Protein AF-A0A7L5DNB0-F1 (afdb_monomer_lite)

Foldseek 3Di:
DDPPDPQDPVNVVVVLVPDDPVVVVVVVVVVVVVVVVPPDDCPPVNVVVPDDDDDPVRVVVVVVVVVVVVVVVVD

Organism: NCBI:txid2728024

Radius of gyration: 26.68 Å; chains: 1; bounding box: 66×30×52 Å

Secondary structure (DSSP, 8-state):
--------HHHHHHHHHTS-HHHHHHHHHHHHHHHHHTSPP--HHHHHHTS----HHHHHHHHHHHHHHHHHHT-

Structure (mmCIF, N/CA/C/O backbone):
data_AF-A0A7L5DNB0-F1
#
_entry.id   AF-A0A7L5DNB0-F1
#
loop_
_atom_site.group_PDB
_atom_site.id
_atom_site.type_symbol
_atom_site.label_atom_id
_atom_site.label_alt_id
_atom_site.label_comp_id
_atom_site.label_asym_id
_atom_site.label_entity_id
_atom_site.label_seq_id
_atom_site.pdbx_PDB_ins_code
_atom_site.Cartn_x
_atom_site.Cartn_y
_atom_site.Cartn_z
_atom_site.occupancy
_atom_site.B_iso_or_equiv
_atom_site.auth_seq_id
_atom_site.auth_comp_id
_atom_site.auth_asym_id
_atom_site.auth_atom_id
_atom_site.pdbx_PDB_model_num
ATOM 1 N N . MET A 1 1 ? -21.086 -22.408 27.943 1.00 39.22 1 MET A N 1
ATOM 2 C CA . MET A 1 1 ? -22.337 -21.772 27.478 1.00 39.22 1 MET A CA 1
ATOM 3 C C . MET A 1 1 ? -21.946 -20.785 26.392 1.00 39.22 1 MET A C 1
ATOM 5 O O . MET A 1 1 ? -21.328 -19.779 26.708 1.00 39.22 1 MET A O 1
ATOM 9 N N . GLN A 1 2 ? -22.166 -21.126 25.125 1.00 40.78 2 GLN A N 1
ATOM 10 C CA . GLN A 1 2 ? -21.777 -20.286 23.991 1.00 40.78 2 GLN A CA 1
ATOM 11 C C . GLN A 1 2 ? -23.029 -19.525 23.577 1.00 40.78 2 GLN A C 1
ATOM 13 O O . GLN A 1 2 ? -23.940 -20.094 22.983 1.00 40.78 2 GLN A O 1
ATOM 18 N N . VAL A 1 3 ? -23.137 -18.279 24.035 1.00 50.06 3 VAL A N 1
ATOM 19 C CA . VAL A 1 3 ? -24.297 -17.441 23.739 1.00 50.06 3 VAL A CA 1
ATOM 20 C C . VAL A 1 3 ? -24.133 -16.966 22.299 1.00 50.06 3 VAL A C 1
ATOM 22 O O . VAL A 1 3 ? -23.463 -15.972 22.038 1.00 50.06 3 VAL A O 1
ATOM 25 N N . GLN A 1 4 ? -24.681 -17.726 21.353 1.00 49.06 4 GLN A N 1
ATOM 26 C CA . GLN A 1 4 ? -24.877 -17.256 19.984 1.00 49.06 4 GLN A CA 1
ATOM 27 C C . GLN A 1 4 ? -25.997 -16.217 20.033 1.00 49.06 4 GLN A C 1
ATOM 29 O O . GLN A 1 4 ? -27.177 -16.548 19.958 1.00 49.06 4 GLN A O 1
ATOM 34 N N . ILE A 1 5 ? -25.625 -14.962 20.287 1.00 61.78 5 ILE A N 1
ATOM 35 C CA . ILE A 1 5 ? -26.550 -13.844 20.151 1.00 61.78 5 ILE A CA 1
ATOM 36 C C . ILE A 1 5 ? -26.630 -13.566 18.653 1.00 61.78 5 ILE A C 1
ATOM 38 O O . ILE A 1 5 ? -25.646 -13.145 18.048 1.00 61.78 5 ILE A O 1
ATOM 42 N N . ASP A 1 6 ? -27.788 -13.840 18.062 1.00 57.25 6 ASP A N 1
ATOM 43 C CA . ASP A 1 6 ? -28.098 -13.516 16.671 1.00 57.25 6 ASP A CA 1
ATOM 44 C C . ASP A 1 6 ? -28.319 -11.995 16.565 1.00 57.25 6 ASP A C 1
ATOM 46 O O . ASP A 1 6 ? -29.443 -11.490 16.552 1.00 57.25 6 ASP A O 1
ATOM 50 N N . ILE A 1 7 ? -27.226 -11.231 16.666 1.00 67.25 7 ILE A N 1
ATOM 51 C CA . ILE A 1 7 ? -27.265 -9.771 16.590 1.00 67.25 7 ILE A CA 1
ATOM 52 C C . ILE A 1 7 ? -27.257 -9.395 15.115 1.00 67.25 7 ILE A C 1
ATOM 54 O O . ILE A 1 7 ? -26.249 -9.546 14.423 1.00 67.25 7 ILE A O 1
ATOM 58 N N . GLY A 1 8 ? -28.373 -8.846 14.638 1.00 76.81 8 GLY A N 1
ATOM 59 C CA . GLY A 1 8 ? -28.429 -8.262 13.303 1.00 76.81 8 GLY A CA 1
ATOM 60 C C . GLY A 1 8 ? -27.370 -7.165 13.148 1.00 76.81 8 GLY A C 1
ATOM 61 O O . GLY A 1 8 ? -27.144 -6.369 14.062 1.00 76.81 8 GLY A O 1
ATOM 62 N N . PHE A 1 9 ? -26.737 -7.080 11.975 1.00 73.38 9 PHE A N 1
ATOM 63 C CA . PHE A 1 9 ? -25.657 -6.121 11.695 1.00 73.38 9 PHE A CA 1
ATOM 64 C C . PHE A 1 9 ? -26.008 -4.673 12.092 1.00 73.38 9 PHE A C 1
ATOM 66 O O . PHE A 1 9 ? -25.176 -3.932 12.612 1.00 73.38 9 PHE A O 1
ATOM 73 N N . SER A 1 10 ? -27.272 -4.278 11.927 1.00 76.00 10 SER A N 1
ATOM 74 C CA . SER A 1 10 ? -27.783 -2.962 12.324 1.00 76.00 10 SER A CA 1
ATOM 75 C C . SER A 1 10 ? -27.703 -2.693 13.833 1.00 76.00 10 SER A C 1
ATOM 77 O O . SER A 1 10 ? -27.373 -1.576 14.234 1.00 76.00 10 SER A O 1
ATOM 79 N N . GLN A 1 11 ? -27.960 -3.699 14.671 1.00 79.38 11 GLN A N 1
ATOM 80 C CA . GLN A 1 11 ? -27.856 -3.593 16.129 1.00 79.38 11 GLN A CA 1
ATOM 81 C C . GLN A 1 11 ? -26.392 -3.528 16.578 1.00 79.38 11 GLN A C 1
ATOM 83 O O . GLN A 1 11 ? -26.061 -2.719 17.444 1.00 79.38 11 GLN A O 1
ATOM 88 N N . LEU A 1 12 ? -25.495 -4.284 15.934 1.00 81.56 12 LEU A N 1
ATOM 89 C CA . LEU A 1 12 ? -24.049 -4.172 16.169 1.00 81.56 12 LEU A CA 1
ATOM 90 C C . LEU A 1 12 ? -23.546 -2.756 15.882 1.00 81.56 12 LEU A C 1
ATOM 92 O O . LEU A 1 12 ? -22.844 -2.172 16.703 1.00 81.56 12 LEU A O 1
ATOM 96 N N . VAL A 1 13 ? -23.961 -2.161 14.761 1.00 82.69 13 VAL A N 1
ATOM 97 C CA . VAL A 1 13 ? -23.576 -0.785 14.411 1.00 82.69 13 VAL A CA 1
ATOM 98 C C . VAL A 1 13 ? -24.066 0.223 15.455 1.00 82.69 13 VAL A C 1
ATOM 100 O O . VAL A 1 13 ? -23.345 1.170 15.768 1.00 82.69 13 VAL A O 1
ATOM 103 N N . GLN A 1 14 ? -25.265 0.041 16.014 1.00 83.94 14 GLN A N 1
ATOM 104 C CA . GLN A 1 14 ? -25.776 0.916 17.076 1.00 83.94 14 GLN A CA 1
ATOM 105 C C . GLN A 1 14 ? -24.963 0.793 18.367 1.00 83.94 14 GLN A C 1
ATOM 107 O O . GLN A 1 14 ? -24.602 1.812 18.953 1.00 83.94 14 GLN A O 1
ATOM 112 N N . ILE A 1 15 ? -24.630 -0.434 18.773 1.00 84.06 15 ILE A N 1
ATOM 113 C CA . ILE A 1 15 ? -23.811 -0.696 19.963 1.00 84.06 15 ILE A CA 1
ATOM 114 C C . ILE A 1 15 ? -22.419 -0.090 19.789 1.00 84.06 15 ILE A C 1
ATOM 116 O O . ILE A 1 15 ? -21.940 0.615 20.674 1.00 84.06 15 ILE A O 1
ATOM 120 N N . VAL A 1 16 ? -21.800 -0.290 18.622 1.00 84.19 16 VAL A N 1
ATOM 121 C CA . VAL A 1 16 ? -20.479 0.266 18.318 1.00 84.19 16 VAL A CA 1
ATOM 122 C C . VAL A 1 16 ? -20.510 1.793 18.363 1.00 84.19 16 VAL A C 1
ATOM 124 O O . VAL A 1 16 ? -19.648 2.401 18.986 1.00 84.19 16 VAL A O 1
ATOM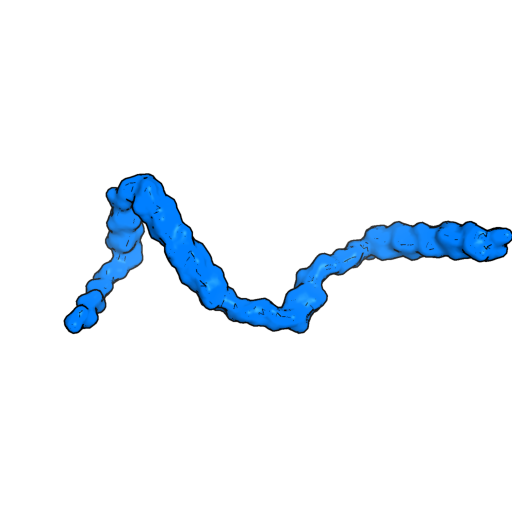 127 N N . LYS A 1 17 ? -21.531 2.435 17.784 1.00 83.00 17 LYS A N 1
ATOM 128 C CA . LYS A 1 17 ? -21.679 3.901 17.819 1.00 83.00 17 LYS A CA 1
ATOM 129 C C . LYS A 1 17 ? -21.923 4.472 19.219 1.00 83.00 17 LYS A C 1
ATOM 131 O O . LYS A 1 17 ? -21.643 5.649 19.427 1.00 83.00 17 LYS A O 1
ATOM 136 N N . ALA A 1 18 ? -22.444 3.675 20.151 1.00 87.38 18 ALA A N 1
ATOM 137 C CA . ALA A 1 18 ? -22.671 4.084 21.535 1.00 87.38 18 ALA A CA 1
ATOM 138 C C . ALA A 1 18 ? -21.405 4.000 22.413 1.00 87.38 18 ALA A C 1
ATOM 140 O O . ALA A 1 18 ? -21.420 4.474 23.550 1.00 87.38 18 ALA A O 1
ATOM 141 N N . LEU A 1 19 ? -20.313 3.411 21.912 1.00 85.56 19 LEU A N 1
ATOM 142 C CA . LEU A 1 19 ? -19.066 3.285 22.662 1.00 85.56 19 LEU A CA 1
ATOM 143 C C . LEU A 1 19 ? -18.365 4.647 22.843 1.00 85.56 19 LEU A C 1
ATOM 145 O O . LEU A 1 19 ? -18.359 5.480 21.932 1.00 85.56 19 LEU A O 1
ATOM 149 N N . PRO A 1 20 ? -17.687 4.867 23.984 1.00 87.69 20 PRO A N 1
ATOM 150 C CA . PRO A 1 20 ? -16.804 6.008 24.181 1.00 87.69 20 PRO A CA 1
ATOM 151 C C . PRO A 1 20 ? -15.696 6.073 23.116 1.00 87.69 20 PRO A C 1
ATOM 153 O O . PRO A 1 20 ? -15.210 5.036 22.654 1.00 87.69 20 PRO A O 1
ATOM 156 N N . PRO A 1 21 ? -15.191 7.273 22.779 1.00 84.38 21 PRO A N 1
ATOM 157 C CA . PRO A 1 21 ? -14.194 7.455 21.721 1.00 84.38 21 PRO A CA 1
ATOM 158 C C . PRO A 1 21 ? -12.883 6.685 21.956 1.00 84.38 21 PRO A C 1
ATOM 160 O O . PRO A 1 21 ? -12.214 6.295 21.002 1.00 84.38 21 PRO A O 1
ATOM 163 N N . THR A 1 22 ? -12.507 6.433 23.210 1.00 83.25 22 THR A N 1
ATOM 164 C CA . THR A 1 22 ? -11.360 5.587 23.580 1.00 83.25 22 THR A CA 1
ATOM 165 C C . THR A 1 22 ? -11.589 4.113 23.252 1.00 83.25 22 THR A C 1
ATOM 167 O O . THR A 1 22 ? -10.696 3.471 22.704 1.00 83.25 22 THR A O 1
ATOM 170 N N . GLN A 1 23 ? -12.787 3.592 23.520 1.00 83.69 23 GLN A N 1
ATOM 171 C CA . GLN A 1 23 ? -13.148 2.201 23.229 1.00 83.69 23 GLN A CA 1
ATOM 172 C C . GLN A 1 23 ? -13.375 1.978 21.730 1.00 83.69 23 GLN A C 1
ATOM 174 O O . GLN A 1 23 ? -12.983 0.944 21.203 1.00 83.69 23 GLN A O 1
ATOM 179 N N . LEU A 1 24 ? -13.894 2.980 21.012 1.00 87.31 24 LEU A N 1
ATOM 180 C CA . LEU A 1 24 ? -13.968 2.964 19.546 1.00 87.31 24 LEU A CA 1
ATOM 181 C C . LEU A 1 24 ? -12.591 2.825 18.891 1.00 87.31 24 LEU A C 1
ATOM 183 O O . LEU A 1 24 ? -12.435 2.080 17.926 1.00 87.31 24 LEU A O 1
ATOM 187 N N . LYS A 1 25 ? -11.582 3.531 19.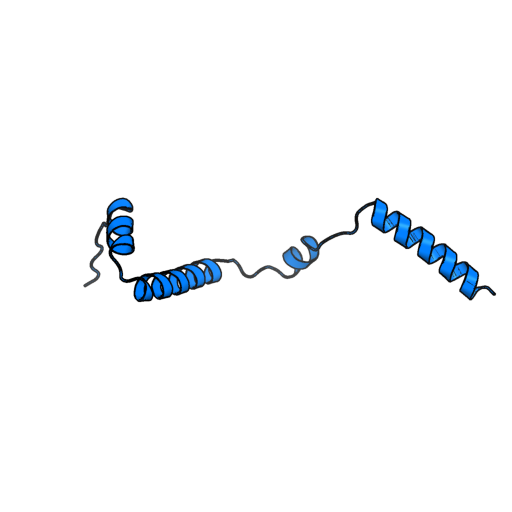415 1.00 86.00 25 LYS A N 1
ATOM 188 C CA . LYS A 1 25 ? -10.205 3.418 18.917 1.00 86.00 25 LYS A CA 1
ATOM 189 C C . LYS A 1 25 ? -9.628 2.026 19.160 1.00 86.00 25 LYS A C 1
ATOM 191 O O . LYS A 1 25 ? -9.017 1.477 18.255 1.00 86.00 25 LYS A O 1
ATOM 196 N N . GLN A 1 26 ? -9.845 1.456 20.344 1.00 86.19 26 GLN A N 1
ATOM 197 C 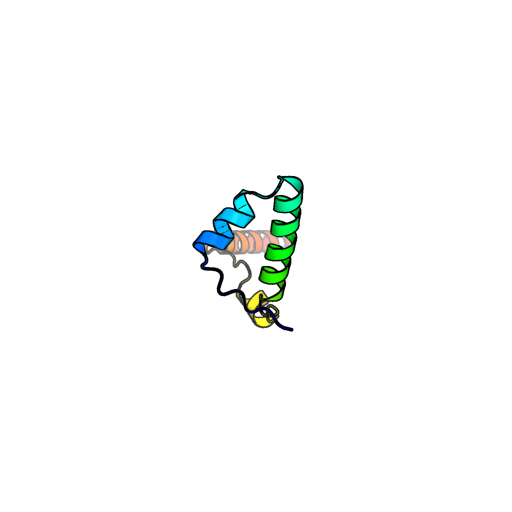CA . GLN A 1 26 ? -9.398 0.095 20.666 1.00 86.19 26 GLN A CA 1
ATOM 198 C C . GLN A 1 26 ? -10.087 -0.953 19.788 1.00 86.19 26 GLN A C 1
ATOM 200 O O . GLN A 1 26 ? -9.421 -1.831 19.251 1.00 86.19 26 GLN A O 1
ATOM 205 N N . LEU A 1 27 ? -11.401 -0.821 19.585 1.00 86.38 27 LEU A N 1
ATOM 206 C CA . LEU A 1 27 ? -12.168 -1.714 18.723 1.00 86.38 27 LEU A CA 1
ATOM 207 C C . LEU A 1 27 ? -11.685 -1.645 17.273 1.00 86.38 27 LEU A C 1
ATOM 209 O O . LEU A 1 27 ? -11.534 -2.676 16.631 1.00 86.38 27 LEU A O 1
ATOM 213 N N . ARG A 1 28 ? -11.409 -0.440 16.763 1.00 86.25 28 ARG A N 1
ATOM 214 C CA . ARG A 1 28 ? -10.858 -0.270 15.417 1.00 86.25 28 ARG A CA 1
ATOM 215 C C . ARG A 1 28 ? -9.519 -0.989 15.259 1.00 86.25 28 ARG A C 1
ATOM 217 O O . ARG A 1 28 ? -9.345 -1.674 14.266 1.00 86.25 28 ARG A O 1
ATOM 224 N N . VAL A 1 29 ? -8.613 -0.852 16.228 1.00 86.56 29 VAL A N 1
ATOM 225 C CA . VAL A 1 29 ? -7.311 -1.538 16.196 1.00 86.56 29 VAL A CA 1
ATOM 226 C C . VAL A 1 29 ? -7.498 -3.055 16.178 1.00 86.56 29 VAL A C 1
ATOM 228 O O . VAL A 1 29 ? -6.931 -3.709 15.315 1.00 86.56 29 VAL A O 1
ATOM 231 N N . ALA A 1 30 ? -8.356 -3.597 17.046 1.00 84.50 30 ALA A N 1
ATOM 232 C CA . ALA A 1 30 ? -8.634 -5.032 17.080 1.00 84.50 30 ALA A CA 1
ATOM 233 C C . ALA A 1 30 ? -9.257 -5.555 15.769 1.00 84.50 30 ALA A C 1
ATOM 235 O O . ALA A 1 30 ? -8.899 -6.628 15.299 1.00 84.50 30 ALA A O 1
ATOM 236 N N . ILE A 1 31 ? -10.166 -4.789 15.151 1.00 85.44 31 ILE A N 1
ATOM 237 C CA . ILE A 1 31 ? -10.751 -5.137 13.846 1.00 85.44 31 ILE A CA 1
ATOM 238 C C . ILE A 1 31 ? -9.690 -5.076 12.741 1.00 85.44 31 ILE A C 1
ATOM 240 O O . ILE A 1 31 ? -9.619 -5.977 11.912 1.00 85.44 31 ILE A O 1
ATOM 244 N N . ASP A 1 32 ? -8.870 -4.024 12.718 1.00 84.50 32 ASP A N 1
ATOM 245 C CA . ASP A 1 32 ? -7.813 -3.856 11.719 1.00 84.50 32 ASP A CA 1
ATOM 246 C C . ASP A 1 32 ? -6.763 -4.983 11.829 1.00 84.50 32 ASP A C 1
ATOM 248 O O . ASP A 1 32 ? -6.277 -5.463 10.805 1.00 84.50 32 ASP A O 1
ATOM 252 N N . GLU A 1 33 ? -6.441 -5.437 13.043 1.00 82.81 33 GLU A N 1
ATOM 253 C CA . GLU A 1 33 ? -5.561 -6.587 13.297 1.00 82.81 33 GLU A CA 1
ATOM 254 C C . GLU A 1 33 ? -6.152 -7.898 12.762 1.00 82.81 33 GLU A C 1
ATOM 256 O O . GLU A 1 33 ? -5.455 -8.624 12.055 1.00 82.81 33 GLU A O 1
ATOM 261 N N . GLU A 1 34 ? -7.436 -8.167 13.014 1.00 78.19 34 GLU A N 1
ATOM 262 C CA . GLU A 1 34 ? -8.117 -9.371 12.516 1.00 78.19 34 GLU A CA 1
ATOM 263 C C . GLU A 1 34 ? -8.204 -9.374 10.977 1.00 78.19 34 GLU A C 1
ATOM 265 O O . GLU A 1 34 ? -7.870 -10.362 10.326 1.00 78.19 34 GLU A O 1
ATOM 270 N N . ILE A 1 35 ? -8.536 -8.227 10.369 1.00 76.50 35 ILE A N 1
ATOM 271 C CA . ILE A 1 35 ? -8.565 -8.059 8.904 1.00 76.50 35 ILE A CA 1
ATOM 272 C C . ILE A 1 35 ? -7.174 -8.271 8.289 1.00 76.50 35 ILE A C 1
ATOM 274 O O . ILE A 1 35 ? -7.051 -8.757 7.162 1.00 76.50 35 ILE A O 1
ATOM 278 N N . GLN A 1 36 ? -6.105 -7.869 8.982 1.00 67.50 36 GLN A N 1
ATOM 279 C CA . GLN A 1 36 ? -4.744 -8.105 8.503 1.00 67.50 36 GLN A CA 1
ATOM 280 C C . GLN A 1 36 ? -4.277 -9.543 8.718 1.00 67.50 36 GLN A C 1
ATOM 282 O O . GLN A 1 36 ? -3.534 -10.043 7.875 1.00 67.50 36 GLN A O 1
ATOM 287 N N . ALA A 1 37 ? -4.733 -10.215 9.774 1.00 63.66 37 ALA A N 1
ATOM 288 C CA . ALA A 1 37 ? -4.486 -11.636 9.995 1.00 63.66 37 ALA A CA 1
ATOM 289 C C . ALA A 1 37 ? -5.173 -12.519 8.935 1.00 63.66 37 ALA A C 1
ATOM 291 O O . ALA A 1 37 ? -4.634 -13.560 8.563 1.00 63.66 37 ALA A O 1
ATOM 292 N N . GLU A 1 38 ? -6.311 -12.074 8.390 1.00 61.59 38 GLU A N 1
ATOM 293 C CA . GLU A 1 38 ? -7.000 -12.733 7.272 1.00 61.59 38 GLU A CA 1
ATOM 294 C C . GLU A 1 38 ? -6.324 -12.528 5.908 1.00 61.59 38 GLU A C 1
ATOM 296 O O . GLU A 1 38 ? -6.693 -13.192 4.932 1.00 61.59 38 GLU A O 1
ATOM 301 N N . ARG A 1 39 ? -5.328 -11.635 5.791 1.00 60.91 39 ARG A N 1
ATOM 302 C CA . ARG A 1 39 ? -4.594 -11.510 4.529 1.00 60.91 39 ARG A CA 1
ATOM 303 C C . ARG A 1 39 ? -3.790 -12.791 4.323 1.00 60.91 39 ARG A C 1
ATO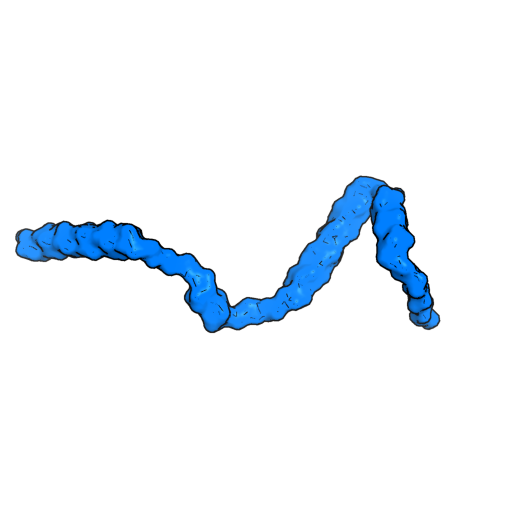M 305 O O . ARG A 1 39 ? -2.935 -13.099 5.157 1.00 60.91 39 ARG A O 1
ATOM 312 N N . PRO A 1 40 ? -4.016 -13.532 3.221 1.00 63.53 40 PRO A N 1
ATOM 313 C CA . PRO A 1 40 ? -3.192 -14.689 2.928 1.00 63.53 40 PRO A CA 1
ATOM 314 C C . PRO A 1 40 ? -1.730 -14.229 2.891 1.00 63.53 40 PRO A C 1
ATOM 316 O O . PRO A 1 40 ? -1.464 -13.129 2.393 1.00 63.53 40 PRO A O 1
ATOM 319 N N . PRO A 1 41 ? -0.785 -15.026 3.423 1.00 62.94 41 PRO A N 1
ATOM 320 C CA . PRO A 1 41 ? 0.625 -14.677 3.370 1.00 62.94 41 PRO A CA 1
ATOM 321 C C . PRO A 1 41 ? 0.968 -14.367 1.917 1.00 62.94 41 PRO A C 1
ATOM 323 O O . PRO A 1 41 ? 0.775 -15.214 1.043 1.00 62.94 41 PRO A O 1
ATOM 326 N N . THR A 1 42 ? 1.393 -13.131 1.648 1.00 64.06 42 THR A N 1
ATOM 327 C CA . THR A 1 42 ? 1.726 -12.705 0.293 1.00 64.06 42 THR A CA 1
ATOM 328 C C . THR A 1 42 ? 2.816 -13.638 -0.212 1.00 64.06 42 THR A C 1
ATOM 330 O O . THR A 1 42 ? 3.943 -13.601 0.281 1.00 64.06 42 THR A O 1
ATOM 333 N N . ASN A 1 43 ? 2.467 -14.527 -1.144 1.00 79.31 43 ASN A N 1
ATOM 334 C CA . ASN A 1 43 ? 3.427 -15.432 -1.752 1.00 79.31 43 ASN A CA 1
ATOM 335 C C . ASN A 1 43 ? 4.543 -14.569 -2.362 1.00 79.31 43 ASN A C 1
ATOM 337 O O . ASN A 1 43 ? 4.254 -13.591 -3.057 1.00 79.31 43 ASN A O 1
ATOM 341 N N . LEU A 1 44 ? 5.803 -14.906 -2.070 1.00 81.75 44 LEU A N 1
ATOM 342 C CA . LEU A 1 44 ? 6.983 -14.201 -2.576 1.00 81.75 44 LEU A CA 1
ATOM 343 C C . LEU A 1 44 ? 6.878 -13.988 -4.091 1.00 81.75 44 LEU A C 1
ATOM 345 O O . LEU A 1 44 ? 7.162 -12.905 -4.589 1.00 81.75 44 LEU A O 1
ATOM 349 N N . GLU A 1 45 ? 6.406 -15.006 -4.806 1.00 81.38 45 GLU A N 1
ATOM 350 C CA . GLU A 1 45 ? 6.163 -14.950 -6.244 1.00 81.38 45 GLU A CA 1
ATOM 351 C C . GLU A 1 45 ? 5.177 -13.837 -6.623 1.00 81.38 45 GLU A C 1
ATOM 353 O O . GLU A 1 45 ? 5.475 -13.010 -7.480 1.00 81.38 45 GLU A O 1
ATOM 358 N N . THR A 1 46 ? 4.033 -13.754 -5.941 1.00 83.19 46 THR A N 1
ATOM 359 C CA . THR A 1 46 ? 3.030 -12.708 -6.179 1.00 83.19 46 THR A CA 1
ATOM 360 C C . THR A 1 46 ? 3.596 -11.321 -5.900 1.00 83.19 46 THR A C 1
ATOM 362 O O . THR A 1 46 ? 3.364 -10.413 -6.689 1.00 83.19 46 THR A O 1
ATOM 365 N N . LEU A 1 47 ? 4.381 -11.167 -4.830 1.00 84.00 47 LEU A N 1
ATOM 366 C CA . LEU A 1 47 ? 5.011 -9.896 -4.470 1.00 84.00 47 LEU A CA 1
ATOM 367 C C . LEU A 1 47 ? 6.028 -9.435 -5.524 1.00 84.00 47 LEU A C 1
ATOM 369 O O . LEU A 1 47 ? 6.054 -8.255 -5.871 1.00 84.00 47 LEU A O 1
ATOM 373 N N . LEU A 1 48 ? 6.841 -10.360 -6.045 1.00 86.19 48 LEU A N 1
ATOM 374 C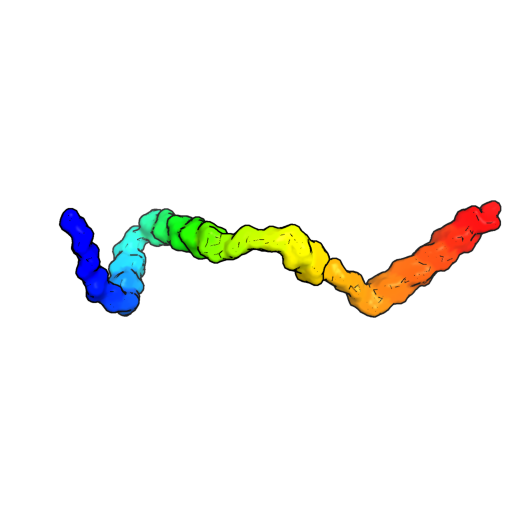 CA . LEU A 1 48 ? 7.821 -10.072 -7.096 1.00 86.19 48 LEU A CA 1
ATOM 375 C C . LEU A 1 48 ? 7.146 -9.720 -8.428 1.00 86.19 48 LEU A C 1
ATOM 377 O O . LEU A 1 48 ? 7.625 -8.836 -9.135 1.00 86.19 48 LEU A O 1
ATOM 381 N N . LEU A 1 49 ? 6.030 -10.375 -8.755 1.00 87.00 49 LEU A N 1
ATOM 382 C CA . LEU A 1 49 ? 5.280 -10.130 -9.991 1.00 87.00 49 LEU A CA 1
ATOM 383 C C . LEU A 1 49 ? 4.409 -8.868 -9.935 1.00 87.00 49 LEU A C 1
ATOM 385 O O . LEU A 1 49 ? 4.164 -8.259 -10.972 1.00 87.00 49 LEU A O 1
ATOM 389 N N . SER A 1 50 ? 3.952 -8.455 -8.750 1.00 87.38 50 SER A N 1
ATOM 390 C CA . SER A 1 50 ? 3.159 -7.231 -8.562 1.00 87.38 50 SER A CA 1
ATOM 391 C C . SER A 1 50 ? 4.006 -5.975 -8.335 1.00 87.38 50 SER A C 1
ATOM 393 O O . SER A 1 50 ? 3.468 -4.927 -7.975 1.00 87.38 50 SER A O 1
ATOM 395 N N . GLY A 1 51 ? 5.330 -6.080 -8.459 1.00 84.81 51 GLY A N 1
ATOM 396 C CA . GLY A 1 51 ? 6.232 -4.950 -8.281 1.00 84.81 51 GLY A CA 1
ATOM 397 C C . GLY A 1 51 ? 6.004 -3.854 -9.332 1.00 84.81 51 GLY A C 1
ATOM 398 O O . GLY A 1 51 ? 5.547 -4.140 -10.440 1.00 84.81 51 GLY A O 1
ATOM 399 N N . PRO A 1 52 ? 6.329 -2.590 -9.015 1.00 89.44 52 PRO A N 1
ATOM 400 C CA . PRO A 1 52 ? 6.289 -1.519 -10.000 1.00 89.44 52 PRO A CA 1
ATOM 401 C C . PRO A 1 52 ? 7.263 -1.824 -11.146 1.00 89.44 52 PRO A C 1
ATOM 403 O O . PRO A 1 52 ? 8.426 -2.160 -10.915 1.00 89.44 52 PRO A O 1
ATOM 406 N N . VAL A 1 53 ? 6.783 -1.686 -12.379 1.00 90.56 53 VAL A N 1
ATOM 407 C CA . VAL A 1 53 ? 7.588 -1.797 -13.601 1.00 90.56 53 VAL A CA 1
ATOM 408 C C . VAL A 1 53 ? 7.771 -0.416 -14.216 1.00 90.56 53 VAL A C 1
ATOM 410 O O . VAL A 1 53 ? 6.888 0.433 -14.105 1.00 90.56 53 VAL A O 1
ATOM 413 N N . ALA A 1 54 ? 8.924 -0.189 -14.845 1.00 92.94 54 ALA A N 1
ATOM 414 C CA . ALA A 1 54 ? 9.186 1.059 -15.548 1.00 92.94 54 ALA A CA 1
ATOM 415 C C . ALA A 1 54 ? 8.219 1.226 -16.729 1.00 92.94 54 ALA A C 1
ATOM 417 O O . ALA A 1 54 ? 7.923 0.269 -17.451 1.00 92.94 54 ALA A O 1
ATOM 418 N N . THR A 1 55 ? 7.753 2.450 -16.928 1.00 95.88 55 THR A N 1
ATOM 419 C CA . THR A 1 55 ? 6.987 2.856 -18.108 1.00 95.88 55 THR A CA 1
ATOM 420 C C . THR A 1 55 ? 7.872 2.876 -19.356 1.00 95.88 55 THR A C 1
ATOM 422 O O . THR A 1 55 ? 9.100 2.932 -19.271 1.00 95.88 55 THR A O 1
ATOM 425 N N . GLU A 1 56 ? 7.261 2.863 -20.541 1.00 96.62 56 GLU A N 1
ATOM 426 C CA . GLU A 1 56 ? 8.004 2.928 -21.809 1.00 96.62 56 GLU A CA 1
ATOM 427 C C . GLU A 1 56 ? 8.878 4.189 -21.911 1.00 96.62 56 GLU A C 1
ATOM 429 O O . GLU A 1 56 ? 10.008 4.128 -22.398 1.00 96.62 56 GLU A O 1
ATOM 434 N N . GLU A 1 57 ? 8.391 5.318 -21.391 1.00 96.81 57 GLU A N 1
ATOM 435 C CA . GLU A 1 57 ? 9.135 6.580 -21.353 1.00 96.81 57 GLU A CA 1
ATOM 436 C C . GLU A 1 57 ? 10.378 6.474 -20.459 1.00 96.81 57 GLU A C 1
ATOM 438 O O . GLU A 1 57 ? 11.478 6.863 -20.859 1.00 96.81 57 GLU A O 1
ATOM 443 N N . GLU A 1 58 ? 10.233 5.890 -19.269 1.00 96.62 58 GLU A N 1
ATOM 444 C CA . GLU A 1 58 ? 11.350 5.661 -18.349 1.00 96.62 58 GLU A CA 1
ATOM 445 C C . GLU A 1 58 ? 12.376 4.691 -18.945 1.00 96.62 58 GLU A C 1
ATOM 447 O O . GLU A 1 58 ? 13.583 4.922 -18.829 1.00 96.62 58 GLU A O 1
ATOM 452 N N . ILE A 1 59 ? 11.923 3.647 -19.647 1.00 97.06 59 ILE A N 1
ATOM 453 C CA . ILE A 1 59 ? 12.801 2.711 -20.362 1.00 97.06 59 ILE A CA 1
ATOM 454 C C . ILE A 1 59 ? 13.599 3.446 -21.447 1.00 97.06 59 ILE A C 1
ATOM 456 O O . ILE A 1 59 ? 14.821 3.285 -21.523 1.00 97.06 59 ILE A O 1
ATOM 460 N N . ALA A 1 60 ? 12.952 4.302 -22.241 1.00 96.88 60 ALA A N 1
ATOM 461 C CA . ALA A 1 60 ? 13.624 5.086 -23.278 1.00 96.88 60 ALA A CA 1
ATOM 462 C C . ALA A 1 60 ? 14.694 6.028 -22.695 1.00 96.88 60 ALA A C 1
ATOM 464 O O . ALA A 1 60 ? 15.797 6.152 -23.245 1.00 96.88 60 ALA A O 1
ATOM 465 N N . VAL A 1 61 ? 14.412 6.652 -21.547 1.00 97.44 61 VAL A N 1
ATOM 466 C CA . VAL A 1 61 ? 15.387 7.487 -20.829 1.00 97.44 61 VAL A CA 1
ATOM 467 C C . VAL A 1 61 ? 16.567 6.648 -20.329 1.00 97.44 61 VAL A C 1
ATOM 469 O O . VAL A 1 61 ? 17.723 7.038 -20.526 1.00 97.44 61 VAL A O 1
ATOM 472 N N . ILE A 1 62 ? 16.309 5.477 -19.738 1.00 96.56 62 ILE A N 1
ATOM 473 C CA . ILE A 1 62 ? 17.356 4.550 -19.277 1.00 96.56 62 ILE A CA 1
ATOM 474 C C . ILE A 1 62 ? 18.262 4.130 -20.442 1.00 96.56 62 ILE A C 1
ATOM 476 O O . ILE A 1 62 ? 19.491 4.150 -20.305 1.00 96.56 62 ILE A O 1
ATOM 480 N N . GLU A 1 63 ? 17.695 3.794 -21.602 1.00 96.81 63 GLU A N 1
ATOM 481 C CA . GLU A 1 63 ? 18.476 3.423 -22.785 1.00 96.81 63 GLU A CA 1
ATOM 482 C C . GLU A 1 63 ? 19.360 4.564 -23.295 1.00 96.81 63 GLU A C 1
ATOM 484 O O . GLU A 1 63 ? 20.538 4.346 -23.607 1.00 96.81 63 GLU A O 1
ATOM 489 N N . SER A 1 64 ? 18.809 5.777 -23.376 1.00 96.56 64 SER A N 1
ATOM 490 C CA . SER A 1 64 ? 19.549 6.970 -23.798 1.00 96.56 64 SER A CA 1
ATOM 491 C C . SER A 1 64 ? 20.733 7.242 -22.866 1.00 96.56 64 SER A C 1
ATOM 493 O O . SER A 1 6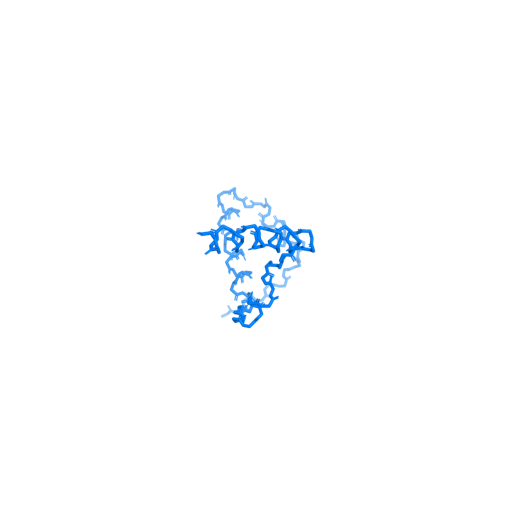4 ? 21.879 7.365 -23.313 1.00 96.56 64 SER A O 1
ATOM 495 N N . ASN A 1 65 ? 20.485 7.205 -21.555 1.00 97.06 65 ASN A N 1
ATOM 496 C CA . ASN A 1 65 ? 21.515 7.389 -20.535 1.00 97.06 65 ASN A CA 1
ATOM 497 C C . ASN A 1 65 ? 22.604 6.315 -20.636 1.00 97.06 65 ASN A C 1
ATOM 499 O O . ASN A 1 65 ? 23.796 6.627 -20.597 1.00 97.06 65 ASN A O 1
ATOM 503 N N . ARG A 1 66 ? 22.222 5.047 -20.836 1.00 96.19 66 ARG A N 1
ATOM 504 C CA . ARG A 1 66 ? 23.180 3.944 -20.998 1.00 96.19 66 ARG A CA 1
ATOM 505 C C . ARG A 1 66 ? 24.088 4.150 -22.212 1.00 96.19 66 ARG A C 1
ATOM 507 O O . ARG A 1 66 ? 25.286 3.876 -22.127 1.00 96.19 66 ARG A O 1
ATOM 514 N N . LYS A 1 67 ? 23.549 4.641 -23.334 1.00 95.56 67 LYS A N 1
ATOM 515 C CA . LYS A 1 67 ? 24.343 4.963 -24.534 1.00 95.56 67 LYS A CA 1
ATOM 516 C C . LYS A 1 67 ? 25.353 6.074 -24.251 1.00 95.56 67 LYS A C 1
ATOM 518 O O . LYS A 1 67 ? 26.525 5.904 -24.583 1.00 95.56 67 LYS A O 1
ATOM 523 N N . ALA A 1 68 ? 24.928 7.154 -23.597 1.00 95.12 68 ALA A N 1
ATOM 524 C CA . ALA A 1 68 ? 25.811 8.263 -23.235 1.00 95.12 68 ALA A CA 1
ATOM 525 C C . ALA A 1 68 ? 26.949 7.813 -22.300 1.00 95.12 68 ALA A C 1
ATOM 527 O O . ALA A 1 68 ? 28.119 8.098 -22.557 1.00 95.12 68 ALA A O 1
ATOM 528 N N . ILE A 1 69 ? 26.628 7.025 -21.269 1.00 95.31 69 ILE A N 1
ATOM 529 C CA . ILE A 1 69 ? 27.626 6.468 -20.344 1.00 95.31 69 ILE A CA 1
ATOM 530 C C . ILE A 1 69 ? 28.625 5.577 -21.089 1.00 95.31 69 ILE A C 1
ATOM 532 O O . ILE A 1 69 ? 29.830 5.677 -20.869 1.00 95.31 69 ILE A O 1
ATOM 536 N N . ASN A 1 70 ? 28.155 4.717 -21.995 1.00 94.94 70 ASN A N 1
ATOM 537 C CA . ASN A 1 70 ? 29.048 3.854 -22.767 1.00 94.94 70 ASN A CA 1
ATOM 538 C C . ASN A 1 70 ? 29.993 4.657 -23.665 1.00 94.94 70 ASN A C 1
ATOM 540 O O . ASN A 1 70 ? 31.162 4.300 -23.771 1.00 94.94 70 ASN A O 1
ATOM 544 N N . GLN A 1 71 ? 29.531 5.759 -24.259 1.00 92.06 71 GLN A N 1
ATOM 545 C CA . GLN A 1 71 ? 30.404 6.653 -25.027 1.00 92.06 71 GLN A CA 1
ATOM 546 C C . GLN A 1 71 ? 31.506 7.270 -24.158 1.00 92.06 71 GLN A C 1
ATOM 548 O O . GLN A 1 71 ? 32.629 7.429 -24.627 1.00 92.06 71 GLN A O 1
ATOM 553 N N . TRP A 1 72 ? 31.217 7.581 -22.891 1.00 91.00 72 TRP A N 1
ATOM 554 C CA . TRP A 1 72 ? 32.226 8.090 -21.957 1.00 91.00 72 TRP A CA 1
ATOM 555 C C . TRP A 1 72 ? 33.235 7.022 -21.543 1.00 91.00 72 TRP A C 1
ATOM 557 O O . TRP A 1 72 ? 34.397 7.346 -21.347 1.00 91.00 72 TRP A O 1
ATOM 567 N N . ARG A 1 73 ? 32.813 5.756 -21.435 1.00 88.31 73 ARG A N 1
ATOM 568 C CA . ARG A 1 73 ? 33.694 4.633 -21.062 1.00 88.31 73 ARG A CA 1
ATOM 569 C C . ARG A 1 73 ? 34.641 4.185 -22.178 1.00 88.31 73 ARG A C 1
ATOM 571 O O . ARG A 1 73 ? 35.565 3.434 -21.893 1.00 88.31 73 ARG A O 1
ATOM 578 N N . ILE A 1 74 ? 34.369 4.568 -23.427 1.00 85.19 74 ILE A N 1
ATOM 579 C CA . ILE A 1 74 ? 35.186 4.217 -24.603 1.00 85.19 74 ILE A CA 1
ATOM 580 C C . ILE A 1 74 ? 36.215 5.326 -24.929 1.00 85.19 74 ILE A C 1
ATOM 582 O O . ILE A 1 74 ? 37.098 5.108 -25.757 1.00 85.19 74 ILE A O 1
ATOM 586 N N . LYS A 1 75 ? 36.132 6.496 -24.278 1.00 57.31 75 LYS A N 1
ATOM 587 C CA . LYS A 1 75 ? 37.217 7.492 -24.250 1.00 57.31 75 LYS A CA 1
ATOM 588 C C . LYS A 1 75 ? 38.266 7.122 -23.210 1.00 57.31 75 LYS A C 1
ATOM 590 O O . LYS A 1 75 ? 39.447 7.419 -23.487 1.00 57.31 75 LYS A O 1
#

pLDDT: mean 81.61, std 13.76, range [39.22, 97.44]

Sequence (75 aa):
MQVQIDIGFSQLVQIVKALPPTQLKQLRVAIDEEIQAERPPTNLETLLLSGPVATEEEIAVIESNRKAINQWRIK